Protein AF-A0A2D6N4P0-F1 (afdb_monomer_lite)

Foldseek 3Di:
DDDDDDALLVVLLVLLVVLLVLLVVVDPVVCCVVVPNDDDDPSNVVSVVLNVLSVLLNVLSVCVVVVHDDDLVSLLSNLVSSVVSCVVSVHDDDPSNVVVSVVSNVPDD

pLDDT: mean 86.98, std 12.67, range [37.09, 97.5]

Radius of gyration: 15.75 Å; chains: 1; bounding box: 46×36×37 Å

Secondary structure (DSSP, 8-state):
-PPPPPPHHHHHHHHHHHHHHHHHHHS-HHHHHHT--PPPPHHHHHHHHHHHHHHHHHHHHHHHHTTPPPPHHHHHHHHHHHHHHHHHHT----HHHHHHHHHHHHT--

Structure (mmCIF, N/CA/C/O backbone):
data_AF-A0A2D6N4P0-F1
#
_entry.id   AF-A0A2D6N4P0-F1
#
loop_
_atom_site.group_PDB
_atom_site.id
_atom_site.type_symbol
_atom_site.label_atom_id
_atom_site.label_alt_id
_atom_site.label_comp_id
_atom_site.label_asym_id
_atom_site.label_entity_id
_atom_site.label_seq_id
_atom_site.pdbx_PDB_ins_code
_atom_site.Cartn_x
_atom_site.Cartn_y
_atom_site.Cartn_z
_atom_site.occupancy
_atom_site.B_iso_or_equiv
_atom_site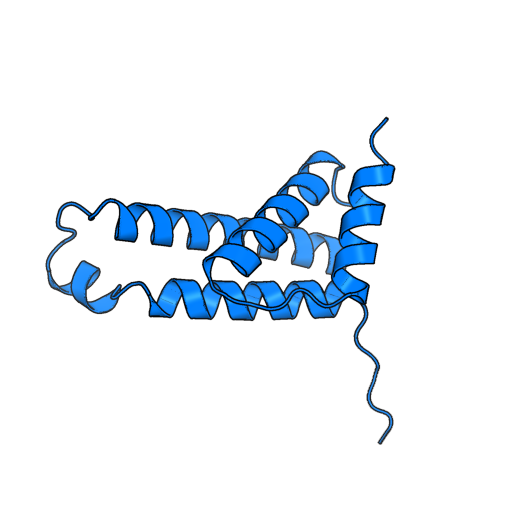.auth_seq_id
_atom_site.auth_comp_id
_atom_site.auth_asym_id
_atom_site.auth_atom_id
_atom_site.pdbx_PDB_model_num
ATOM 1 N N . MET A 1 1 ? 22.852 -22.336 -2.768 1.00 40.75 1 MET A N 1
ATOM 2 C CA . MET A 1 1 ? 21.469 -21.863 -2.951 1.00 40.75 1 MET A CA 1
ATOM 3 C C . MET A 1 1 ? 21.599 -20.412 -3.340 1.00 40.75 1 MET A C 1
ATOM 5 O O . MET A 1 1 ? 22.139 -19.657 -2.544 1.00 40.75 1 MET A O 1
ATOM 9 N N . MET A 1 2 ? 21.322 -20.081 -4.600 1.00 43.53 2 MET A N 1
ATOM 10 C CA . MET A 1 2 ? 21.274 -18.682 -5.016 1.00 43.53 2 MET A CA 1
ATOM 11 C C . MET A 1 2 ? 19.939 -18.149 -4.514 1.00 43.53 2 MET A C 1
ATOM 13 O O . MET A 1 2 ? 18.914 -18.738 -4.841 1.00 43.53 2 MET A O 1
ATOM 17 N N . SER A 1 3 ? 19.965 -17.138 -3.653 1.00 51.25 3 SER A N 1
ATOM 18 C CA . SER A 1 3 ? 18.783 -16.327 -3.386 1.00 51.25 3 SER A CA 1
ATOM 19 C C . SER A 1 3 ? 18.456 -15.636 -4.706 1.00 51.25 3 SER A C 1
ATOM 21 O O . SER A 1 3 ? 19.321 -14.939 -5.238 1.00 51.25 3 SER A O 1
ATOM 23 N N . GLU A 1 4 ? 17.294 -15.905 -5.294 1.00 61.19 4 GLU A N 1
ATOM 24 C CA . GLU A 1 4 ? 16.791 -15.041 -6.360 1.00 61.19 4 GLU A CA 1
ATOM 25 C C . GLU A 1 4 ? 16.581 -13.663 -5.721 1.00 61.19 4 GLU A C 1
ATOM 27 O O . GLU A 1 4 ? 15.880 -13.550 -4.718 1.00 61.19 4 GLU A O 1
ATOM 32 N N . GLU A 1 5 ? 17.300 -12.645 -6.203 1.00 76.31 5 GLU A N 1
ATOM 33 C CA . GLU A 1 5 ? 16.987 -11.260 -5.849 1.00 76.31 5 GLU A CA 1
ATOM 34 C C . GLU A 1 5 ? 15.602 -10.972 -6.432 1.00 76.31 5 GLU A C 1
ATOM 36 O O . GLU A 1 5 ? 15.410 -11.099 -7.645 1.00 76.31 5 GLU A O 1
ATOM 41 N N . LEU A 1 6 ? 14.646 -10.652 -5.560 1.00 77.44 6 LEU A N 1
ATOM 42 C CA . LEU A 1 6 ? 13.315 -10.215 -5.961 1.00 77.44 6 LEU A CA 1
ATOM 43 C C . LEU A 1 6 ? 13.440 -8.954 -6.819 1.00 77.44 6 LEU A C 1
ATOM 45 O O . LEU A 1 6 ? 14.352 -8.139 -6.640 1.00 77.44 6 LEU A O 1
ATOM 49 N N . SER A 1 7 ? 12.558 -8.803 -7.805 1.00 89.31 7 SER A N 1
ATOM 50 C CA . SER A 1 7 ? 12.505 -7.545 -8.535 1.00 89.31 7 SER A CA 1
ATOM 51 C C . SER A 1 7 ? 11.844 -6.474 -7.658 1.00 89.31 7 SER A C 1
ATOM 53 O O . SER A 1 7 ? 11.011 -6.801 -6.817 1.00 89.31 7 SER A O 1
ATOM 55 N N . PRO A 1 8 ? 12.104 -5.176 -7.899 1.00 90.69 8 PRO A N 1
ATOM 56 C CA . PRO A 1 8 ? 11.398 -4.107 -7.190 1.00 90.69 8 PRO A CA 1
ATOM 57 C C . PRO A 1 8 ? 9.870 -4.140 -7.352 1.00 90.69 8 PRO A C 1
ATOM 59 O O . PRO A 1 8 ? 9.167 -3.456 -6.623 1.00 90.69 8 PRO A O 1
ATOM 62 N N . LEU A 1 9 ? 9.350 -4.859 -8.354 1.00 90.75 9 LEU A N 1
ATOM 63 C CA . LEU A 1 9 ? 7.910 -5.042 -8.521 1.00 90.75 9 LEU A CA 1
ATOM 64 C C . LEU A 1 9 ? 7.384 -6.107 -7.551 1.00 90.75 9 LEU A C 1
ATOM 66 O O . LEU A 1 9 ? 6.363 -5.869 -6.919 1.00 90.75 9 LEU A O 1
ATOM 70 N N . ASP A 1 10 ? 8.118 -7.212 -7.390 1.00 92.88 10 ASP A N 1
ATOM 71 C CA . ASP A 1 10 ? 7.798 -8.271 -6.423 1.00 92.88 10 ASP A CA 1
ATOM 72 C C . ASP A 1 10 ? 7.911 -7.745 -4.980 1.00 92.88 10 ASP A C 1
ATOM 74 O O . ASP A 1 10 ? 7.058 -8.007 -4.146 1.00 92.88 10 ASP A O 1
ATOM 78 N N . GLU A 1 11 ? 8.911 -6.911 -4.683 1.00 93.81 11 GLU A N 1
ATOM 79 C CA . GLU A 1 11 ? 9.044 -6.302 -3.349 1.00 93.81 11 GLU A CA 1
ATOM 80 C C . GLU A 1 11 ? 7.921 -5.291 -3.031 1.00 93.81 11 GLU A C 1
ATOM 82 O O . GLU A 1 11 ? 7.615 -5.037 -1.866 1.00 93.81 11 GLU A O 1
ATOM 87 N N . ILE A 1 12 ? 7.319 -4.658 -4.048 1.00 94.38 12 ILE A N 1
ATOM 88 C CA . ILE A 1 12 ? 6.152 -3.781 -3.850 1.00 94.38 12 ILE A CA 1
ATOM 89 C C . ILE A 1 12 ? 4.893 -4.608 -3.582 1.00 94.38 12 ILE A C 1
ATOM 91 O O . ILE A 1 12 ? 4.063 -4.169 -2.788 1.00 94.38 12 ILE A O 1
ATOM 95 N N . ASP A 1 13 ? 4.762 -5.758 -4.238 1.00 95.12 13 ASP A N 1
ATOM 96 C CA . ASP A 1 13 ? 3.690 -6.729 -4.010 1.00 95.12 13 ASP A CA 1
ATOM 97 C C . ASP A 1 13 ? 3.705 -7.203 -2.548 1.00 95.12 13 ASP A C 1
ATOM 99 O O . ASP A 1 13 ? 2.759 -6.941 -1.803 1.00 95.12 13 ASP A O 1
ATOM 103 N N . GLU A 1 14 ? 4.852 -7.714 -2.082 1.00 94.38 14 GLU A N 1
ATOM 104 C CA . GLU A 1 14 ? 5.054 -8.131 -0.685 1.00 94.38 14 GLU A CA 1
ATOM 105 C C . GLU A 1 14 ? 4.744 -6.998 0.310 1.00 94.38 14 GLU A C 1
ATOM 107 O O . GLU A 1 14 ? 4.051 -7.196 1.309 1.00 94.38 14 GLU A O 1
ATOM 112 N N . LEU A 1 15 ? 5.184 -5.769 0.014 1.00 95.12 15 LEU A N 1
ATOM 113 C CA . LEU A 1 15 ? 4.891 -4.612 0.861 1.00 95.12 15 LEU A CA 1
ATOM 114 C C . LEU A 1 15 ? 3.385 -4.312 0.951 1.00 95.12 15 LEU A C 1
ATOM 116 O O . LEU A 1 15 ? 2.907 -3.864 1.995 1.00 95.12 15 LEU A O 1
ATOM 120 N N . ILE A 1 16 ? 2.622 -4.493 -0.127 1.00 95.38 16 ILE A N 1
ATOM 121 C CA . ILE A 1 16 ? 1.172 -4.267 -0.098 1.00 95.38 16 ILE A CA 1
ATOM 122 C C . ILE A 1 16 ? 0.464 -5.356 0.698 1.00 95.38 16 ILE A C 1
ATOM 124 O O . ILE A 1 16 ? -0.461 -5.024 1.447 1.00 95.38 16 ILE A O 1
ATOM 128 N N . GLU A 1 17 ? 0.907 -6.608 0.598 1.00 93.81 17 GLU A N 1
ATOM 129 C CA . GLU A 1 17 ? 0.404 -7.697 1.437 1.00 93.81 17 GLU A CA 1
ATOM 130 C C . GLU A 1 17 ? 0.645 -7.405 2.928 1.00 93.81 17 GLU A C 1
ATOM 132 O O . GLU A 1 17 ? -0.295 -7.473 3.733 1.00 93.81 17 GLU A O 1
ATOM 137 N N . ASP A 1 18 ? 1.861 -6.983 3.290 1.00 93.94 18 ASP A N 1
ATOM 138 C CA . ASP A 1 18 ? 2.226 -6.589 4.657 1.00 93.94 18 ASP A CA 1
ATOM 139 C C . ASP A 1 18 ? 1.362 -5.421 5.158 1.00 93.94 18 ASP A C 1
ATOM 141 O O . ASP A 1 18 ? 0.797 -5.458 6.258 1.00 93.94 18 ASP A O 1
ATOM 145 N N . LEU A 1 19 ? 1.168 -4.398 4.320 1.00 94.12 19 LEU A N 1
ATOM 146 C CA . LEU A 1 19 ? 0.288 -3.273 4.630 1.00 94.12 19 LEU A CA 1
ATOM 147 C C . LEU A 1 19 ? -1.156 -3.722 4.852 1.00 94.12 19 LEU A C 1
ATOM 149 O O . LEU A 1 19 ? -1.783 -3.316 5.833 1.00 94.12 19 LEU A O 1
ATOM 153 N N . ALA A 1 20 ? -1.705 -4.543 3.957 1.00 92.19 20 ALA A N 1
ATOM 154 C CA . ALA A 1 20 ? -3.069 -5.049 4.063 1.00 92.19 20 ALA A CA 1
ATOM 155 C C . ALA A 1 20 ? -3.265 -5.846 5.360 1.00 92.19 20 ALA A C 1
ATOM 157 O O . ALA A 1 20 ? -4.292 -5.696 6.034 1.00 92.19 20 ALA A O 1
ATOM 158 N N . PHE A 1 21 ? -2.264 -6.635 5.745 1.00 91.06 21 PHE A N 1
ATOM 159 C CA . PHE A 1 21 ? -2.249 -7.390 6.989 1.00 91.06 21 PHE A CA 1
ATOM 160 C C . PHE A 1 21 ? -2.248 -6.481 8.225 1.00 91.06 21 PHE A C 1
ATOM 162 O O . PHE A 1 21 ? -3.103 -6.634 9.105 1.00 91.06 21 PHE A O 1
ATOM 169 N N . GLU A 1 22 ? -1.374 -5.474 8.270 1.00 91.12 22 GLU A N 1
ATOM 170 C CA . GLU A 1 22 ? -1.337 -4.497 9.364 1.00 91.12 22 GLU A CA 1
ATOM 171 C C . GLU A 1 22 ? -2.637 -3.688 9.471 1.00 91.12 22 GLU A C 1
ATOM 173 O O . GLU A 1 22 ? -3.177 -3.477 10.565 1.00 91.12 22 GLU A O 1
ATOM 178 N N . ILE A 1 23 ? -3.208 -3.275 8.338 1.00 91.62 23 ILE A N 1
ATOM 179 C CA . ILE A 1 23 ? -4.503 -2.588 8.283 1.00 91.62 23 ILE A CA 1
ATOM 180 C C . ILE A 1 23 ? -5.603 -3.476 8.871 1.00 91.62 23 ILE A C 1
ATOM 182 O O . ILE A 1 23 ? -6.381 -3.014 9.717 1.00 91.62 23 ILE A O 1
ATOM 186 N N . ALA A 1 24 ? -5.656 -4.745 8.460 1.00 87.00 24 ALA A N 1
ATOM 187 C CA . ALA A 1 24 ? -6.634 -5.708 8.948 1.00 87.00 24 ALA A CA 1
ATOM 188 C C . ALA A 1 24 ? -6.486 -5.948 10.455 1.00 87.00 24 ALA A C 1
ATOM 190 O O . ALA A 1 24 ? -7.490 -5.995 11.161 1.00 87.00 24 ALA A O 1
ATOM 191 N N . HIS A 1 25 ? -5.262 -6.012 10.980 1.00 85.44 25 HIS A N 1
ATOM 192 C CA . HIS A 1 25 ? -5.017 -6.141 12.417 1.00 85.44 25 HIS A CA 1
ATOM 193 C C . HIS A 1 25 ? -5.473 -4.937 13.240 1.00 85.44 25 HIS A C 1
ATOM 195 O O . HIS A 1 25 ? -5.904 -5.101 14.385 1.00 85.44 25 HIS A O 1
ATOM 201 N N . LYS A 1 26 ? -5.437 -3.725 12.676 1.00 84.62 26 LYS A N 1
ATOM 202 C CA . LYS A 1 26 ? -6.010 -2.543 13.344 1.00 84.62 26 LYS A CA 1
ATOM 203 C C . LYS A 1 26 ? -7.536 -2.543 13.353 1.00 84.62 26 LYS A C 1
ATOM 205 O O . LYS A 1 26 ? -8.134 -1.752 14.088 1.00 84.62 26 LYS A O 1
ATOM 210 N N . LEU A 1 27 ? -8.174 -3.400 12.557 1.00 83.81 27 LEU A N 1
ATOM 211 C CA . LEU A 1 27 ? -9.617 -3.553 12.518 1.00 83.81 27 LEU A CA 1
ATOM 212 C C . LEU A 1 27 ? -10.048 -4.831 13.242 1.00 83.81 27 LEU A C 1
ATOM 214 O O . LEU A 1 27 ? -9.846 -5.942 12.764 1.00 83.81 27 LEU A O 1
ATOM 218 N N . ASP A 1 28 ? -10.770 -4.687 14.351 1.00 79.75 28 ASP A N 1
ATOM 219 C CA . ASP A 1 28 ? -11.454 -5.830 14.964 1.00 79.75 28 ASP A CA 1
ATOM 220 C C . ASP A 1 28 ? -12.719 -6.198 14.161 1.00 79.75 28 ASP A C 1
ATOM 222 O O . ASP A 1 28 ? -13.861 -5.913 14.539 1.00 79.75 28 ASP A O 1
ATOM 226 N N . TRP A 1 29 ? -12.504 -6.776 12.978 1.00 72.50 29 TRP A N 1
ATOM 227 C CA . TRP A 1 29 ? -13.558 -7.168 12.042 1.00 72.50 29 TRP A CA 1
ATOM 228 C C . TRP A 1 29 ? -14.475 -8.241 12.640 1.00 72.50 29 TRP A C 1
ATOM 230 O O . TRP A 1 29 ? -15.678 -8.261 12.370 1.00 72.50 29 TRP A O 1
ATOM 240 N N . VAL A 1 30 ? -13.921 -9.094 13.505 1.00 72.75 30 VAL A N 1
ATOM 241 C CA . VAL A 1 30 ? -14.663 -10.126 14.227 1.00 72.75 30 VAL A CA 1
ATOM 242 C C . VAL A 1 30 ? -15.682 -9.481 15.162 1.00 72.75 30 VAL A C 1
ATOM 244 O O . VAL A 1 30 ? -16.850 -9.882 15.145 1.00 72.75 30 VAL A O 1
ATOM 247 N N . ASP A 1 31 ? -15.294 -8.461 15.930 1.00 77.69 31 ASP A N 1
ATOM 248 C CA . ASP A 1 31 ? -16.235 -7.728 16.780 1.00 77.69 31 ASP A CA 1
ATOM 249 C C . ASP A 1 31 ? -17.274 -6.943 15.970 1.00 77.69 31 ASP A C 1
ATOM 251 O O . ASP A 1 31 ? -18.445 -6.915 16.362 1.00 77.69 31 ASP A O 1
ATOM 255 N N . LEU A 1 32 ? -16.904 -6.359 14.823 1.00 74.31 32 LEU A N 1
ATOM 256 C CA . LEU A 1 32 ? -17.854 -5.665 13.939 1.00 74.31 32 LEU A CA 1
ATOM 257 C C . LEU A 1 32 ? -18.943 -6.602 13.395 1.00 74.31 32 LEU A C 1
ATOM 259 O O . LEU A 1 32 ? -20.127 -6.252 13.417 1.00 74.31 32 LEU A O 1
ATOM 263 N N . VAL A 1 33 ? -18.564 -7.802 12.948 1.00 73.38 33 VAL A N 1
ATOM 264 C CA . VAL A 1 33 ? -19.505 -8.814 12.439 1.00 73.38 33 VAL A CA 1
ATOM 265 C C . VAL A 1 33 ? -20.367 -9.374 13.571 1.00 73.38 33 VAL A C 1
ATOM 267 O O . VAL A 1 33 ? -21.585 -9.489 13.425 1.00 73.38 33 VAL A O 1
ATOM 270 N N . ARG A 1 34 ? -19.768 -9.683 14.729 1.00 74.12 34 ARG A N 1
ATOM 271 C CA . ARG A 1 34 ? -20.482 -10.259 15.883 1.00 74.12 34 ARG A CA 1
ATOM 272 C C . ARG A 1 34 ? -21.508 -9.311 16.502 1.00 74.12 34 ARG A C 1
ATOM 274 O O . ARG A 1 34 ? -22.509 -9.784 17.037 1.00 74.12 34 ARG A O 1
ATOM 281 N N . ARG A 1 35 ? -21.270 -7.997 16.466 1.00 68.44 35 ARG A N 1
ATOM 282 C CA . ARG A 1 35 ? -22.121 -6.987 17.123 1.00 68.44 35 ARG A CA 1
ATOM 283 C C . ARG A 1 35 ? -23.216 -6.399 16.235 1.00 68.44 35 ARG A C 1
ATOM 285 O O . ARG A 1 35 ? -23.894 -5.487 16.696 1.00 68.44 35 ARG A O 1
ATOM 292 N N . ASN A 1 36 ? -23.429 -6.935 15.027 1.00 69.38 36 ASN A N 1
ATOM 293 C CA . ASN A 1 36 ? -24.348 -6.376 14.029 1.00 69.38 36 ASN A CA 1
ATOM 294 C C . ASN A 1 36 ? -23.930 -4.945 13.633 1.00 69.38 36 ASN A C 1
ATOM 296 O O . ASN A 1 36 ? -24.391 -3.995 14.252 1.00 69.38 36 ASN A O 1
ATOM 300 N N . LEU A 1 37 ? -23.043 -4.808 12.635 1.00 72.25 37 LEU A N 1
ATOM 301 C CA . LEU A 1 37 ? -22.571 -3.560 11.989 1.00 72.25 37 LEU A CA 1
ATOM 302 C C . LEU A 1 37 ? -23.003 -2.243 12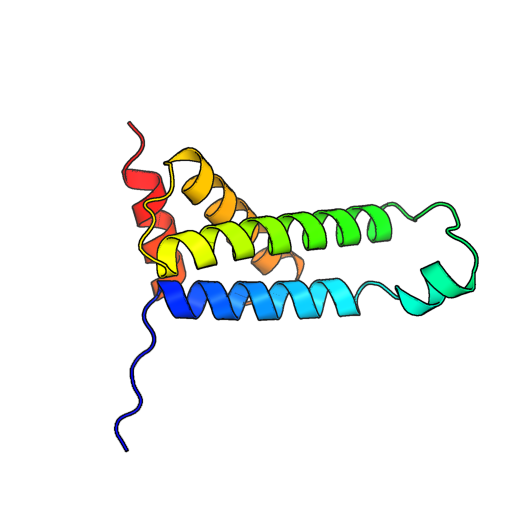.683 1.00 72.25 37 LEU A C 1
ATOM 304 O O . LEU A 1 37 ? -23.838 -1.506 12.145 1.00 72.25 37 LEU A O 1
ATOM 308 N N . PRO A 1 38 ? -22.474 -1.935 13.885 1.00 76.44 38 PRO A N 1
ATOM 309 C CA . PRO A 1 38 ? -22.736 -0.653 14.522 1.00 76.44 38 PRO A CA 1
ATOM 310 C C . PRO A 1 38 ? -22.122 0.476 13.677 1.00 76.44 38 PRO A C 1
ATOM 312 O O . PRO A 1 38 ? -21.240 0.211 12.855 1.00 76.44 38 PRO A O 1
ATOM 315 N N . PRO A 1 39 ? -22.541 1.741 13.874 1.00 82.75 39 PRO A N 1
ATOM 316 C CA . PRO A 1 39 ? -21.892 2.873 13.227 1.00 82.75 39 PRO A CA 1
ATOM 317 C C . PRO A 1 39 ? -20.388 2.833 13.492 1.00 82.75 39 PRO A C 1
ATOM 319 O O . PRO A 1 39 ? -19.952 2.726 14.641 1.00 82.75 39 PRO A O 1
ATOM 322 N N . LEU A 1 40 ? -19.610 2.882 12.419 1.00 85.62 40 LEU A N 1
ATOM 323 C CA . LEU A 1 40 ? -18.163 2.829 12.495 1.00 85.62 40 LEU A CA 1
ATOM 324 C C . LEU A 1 40 ? -17.631 4.140 13.074 1.00 85.62 40 LEU A C 1
ATOM 326 O O . LEU A 1 40 ? -18.149 5.225 12.811 1.00 85.62 40 LEU A O 1
ATOM 330 N N . THR A 1 41 ? -16.572 4.052 13.871 1.00 88.75 41 THR A N 1
ATOM 331 C CA . THR A 1 41 ? -15.808 5.249 14.233 1.00 88.75 41 THR A CA 1
ATOM 332 C C . THR A 1 41 ? -15.067 5.781 13.001 1.00 88.75 41 THR A C 1
ATOM 334 O O . THR A 1 41 ? -14.708 4.989 12.129 1.00 88.75 41 THR A O 1
ATOM 337 N N . PRO A 1 42 ? -14.728 7.083 12.943 1.00 89.94 42 PRO A N 1
ATOM 338 C CA . PRO A 1 42 ? -13.943 7.632 11.833 1.00 89.94 42 PRO A CA 1
ATOM 339 C C . PRO A 1 42 ? -12.623 6.886 11.588 1.00 89.94 42 PRO A C 1
ATOM 341 O O . PRO A 1 42 ? -12.179 6.755 10.452 1.00 89.94 42 PRO A O 1
ATOM 344 N N . 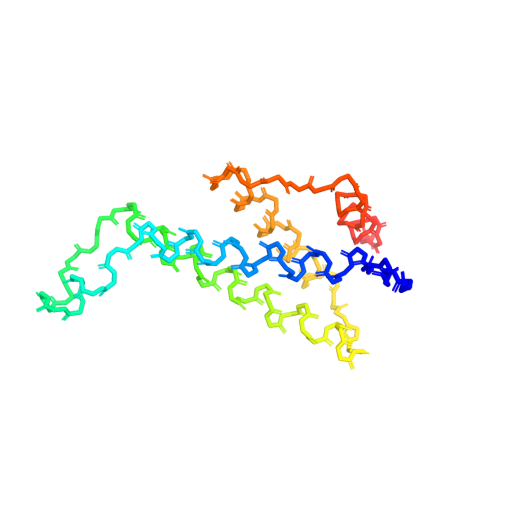VAL A 1 43 ? -12.009 6.356 12.653 1.00 89.19 43 VAL A N 1
ATOM 345 C CA . VAL A 1 43 ? -10.798 5.532 12.554 1.00 89.19 43 VAL A CA 1
ATOM 346 C C . VAL A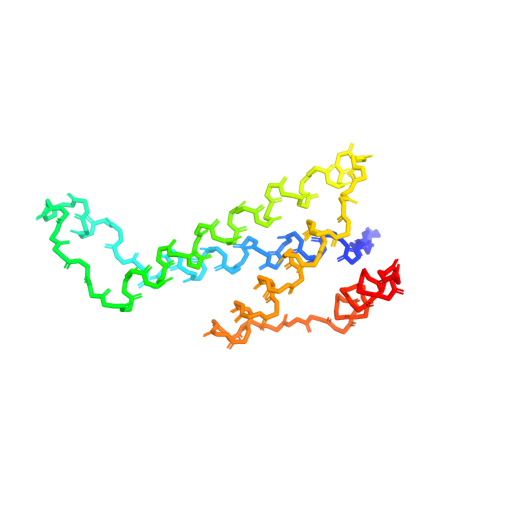 1 43 ? -11.098 4.216 11.841 1.00 89.19 43 VAL A C 1
ATOM 348 O O . VAL A 1 43 ? -10.393 3.880 10.900 1.00 89.19 43 VAL A O 1
ATOM 351 N N . GLN A 1 44 ? -12.155 3.500 12.235 1.00 88.88 44 GLN A N 1
ATOM 352 C CA . GLN A 1 44 ? -12.547 2.237 11.598 1.00 88.88 44 GLN A CA 1
ATOM 353 C C . GLN A 1 44 ? -12.990 2.429 10.144 1.00 88.88 44 GLN A C 1
ATOM 355 O O . GLN A 1 44 ? -12.626 1.623 9.292 1.00 88.88 44 GLN A O 1
ATOM 360 N N . GLU A 1 45 ? -13.741 3.494 9.844 1.00 90.50 45 GLU A N 1
ATOM 361 C CA . GLU A 1 45 ? -14.107 3.838 8.464 1.00 90.50 45 GLU A CA 1
ATOM 362 C C . GLU A 1 45 ? -12.869 4.064 7.605 1.00 90.50 45 GLU A C 1
ATOM 364 O O . GLU A 1 45 ? -12.792 3.574 6.481 1.00 90.50 45 GLU A O 1
ATOM 369 N N . GLN A 1 46 ? -11.888 4.790 8.138 1.00 93.00 46 GLN A N 1
ATOM 370 C CA . GLN A 1 46 ? -10.656 5.041 7.418 1.00 93.00 46 GLN A CA 1
ATOM 371 C C . GLN A 1 46 ? -9.818 3.768 7.260 1.00 93.00 46 GLN A C 1
ATOM 373 O O . GLN A 1 46 ? -9.323 3.533 6.168 1.00 93.00 46 GLN A O 1
ATOM 378 N N . THR A 1 47 ? -9.726 2.912 8.280 1.00 92.62 47 THR A N 1
ATOM 379 C CA . THR A 1 47 ? -9.042 1.613 8.173 1.00 92.62 47 THR A CA 1
ATOM 380 C C . THR A 1 47 ? -9.672 0.731 7.090 1.00 92.62 47 THR A C 1
ATOM 382 O O . THR A 1 47 ? -8.957 0.113 6.311 1.00 92.62 47 THR A O 1
ATOM 385 N N . LEU A 1 48 ? -11.005 0.708 6.975 1.00 90.62 48 LEU A N 1
ATOM 386 C CA . LEU A 1 48 ? -11.687 -0.015 5.893 1.00 90.62 48 LEU A CA 1
ATOM 387 C C . LEU A 1 48 ? -11.398 0.577 4.507 1.00 90.62 48 LEU A C 1
ATOM 389 O O . LEU A 1 48 ? -11.273 -0.173 3.542 1.00 90.62 48 LEU A O 1
ATOM 393 N N . ARG A 1 49 ? -11.292 1.907 4.394 1.00 93.88 49 ARG A N 1
ATOM 394 C CA . ARG A 1 49 ? -10.895 2.571 3.141 1.00 93.88 49 ARG A CA 1
ATOM 395 C C . ARG A 1 49 ? -9.457 2.240 2.768 1.00 93.88 49 ARG A C 1
ATOM 397 O O . ARG A 1 49 ? -9.202 1.922 1.617 1.00 93.88 49 ARG A O 1
ATOM 404 N N . ASP A 1 50 ? -8.552 2.270 3.739 1.00 95.62 50 ASP A N 1
ATOM 405 C CA . ASP A 1 50 ? -7.146 1.931 3.540 1.00 95.62 50 ASP A CA 1
ATOM 406 C C . ASP A 1 50 ? -7.002 0.471 3.079 1.00 95.62 50 ASP A C 1
ATOM 408 O O . ASP A 1 50 ? -6.257 0.202 2.143 1.00 95.62 50 ASP A O 1
ATOM 412 N N . MET A 1 51 ? -7.788 -0.451 3.654 1.00 93.75 51 MET A N 1
ATOM 413 C CA . MET A 1 51 ? -7.833 -1.858 3.233 1.00 93.75 51 MET A CA 1
ATOM 414 C C . MET A 1 51 ? -8.349 -2.009 1.798 1.00 93.75 51 MET A C 1
ATOM 416 O O . MET A 1 51 ? -7.790 -2.771 1.016 1.00 93.75 51 MET A O 1
ATOM 420 N N . ALA A 1 52 ? -9.411 -1.280 1.444 1.00 94.19 52 ALA A N 1
ATOM 421 C CA . ALA A 1 52 ? -9.964 -1.301 0.094 1.00 94.19 52 ALA A CA 1
ATOM 422 C C . ALA A 1 52 ? -8.976 -0.740 -0.941 1.00 94.19 52 ALA A C 1
ATOM 424 O O . ALA A 1 52 ? -8.855 -1.295 -2.029 1.00 94.19 52 ALA A O 1
ATOM 425 N N . ASP A 1 53 ? -8.261 0.332 -0.595 1.00 97.50 53 ASP A N 1
ATOM 426 C CA . ASP A 1 53 ? -7.243 0.934 -1.453 1.00 97.50 53 ASP A CA 1
ATOM 427 C C . ASP A 1 53 ? -6.025 0.009 -1.616 1.00 97.50 53 ASP A C 1
ATOM 429 O O . ASP A 1 53 ? -5.537 -0.138 -2.734 1.00 97.50 53 ASP A O 1
ATOM 433 N N . ALA A 1 54 ? -5.566 -0.643 -0.538 1.00 96.19 54 ALA A N 1
ATOM 434 C CA . ALA A 1 54 ? -4.490 -1.637 -0.586 1.00 96.19 54 ALA A CA 1
ATOM 435 C C . ALA A 1 54 ? -4.862 -2.809 -1.504 1.00 96.19 54 ALA A C 1
ATOM 437 O O . ALA A 1 54 ? -4.128 -3.101 -2.439 1.00 96.19 54 ALA A O 1
ATOM 438 N N . PHE A 1 55 ? -6.053 -3.389 -1.322 1.00 95.56 55 PHE A N 1
ATOM 439 C CA . PHE A 1 55 ? -6.554 -4.464 -2.182 1.00 95.56 55 PHE A CA 1
ATOM 440 C C . PHE A 1 55 ? -6.709 -4.024 -3.647 1.00 95.56 55 PHE A C 1
ATOM 442 O O . PHE A 1 55 ? -6.417 -4.771 -4.571 1.00 95.56 55 PHE A O 1
ATOM 449 N N . ALA A 1 56 ? -7.158 -2.795 -3.903 1.00 96.94 56 ALA A N 1
ATOM 450 C CA . ALA A 1 56 ? -7.241 -2.292 -5.271 1.00 96.94 56 ALA A CA 1
ATOM 451 C C . ALA A 1 56 ? -5.854 -2.107 -5.913 1.00 96.94 56 ALA A C 1
ATOM 453 O O . ALA A 1 56 ? -5.712 -2.325 -7.116 1.00 96.94 56 ALA A O 1
ATOM 454 N N . ALA A 1 57 ? -4.853 -1.682 -5.137 1.00 97.06 57 ALA A N 1
ATOM 455 C CA . ALA A 1 57 ? -3.481 -1.529 -5.611 1.00 97.06 57 ALA A CA 1
ATOM 456 C C . ALA A 1 57 ? -2.825 -2.888 -5.893 1.00 97.06 57 ALA A C 1
ATOM 458 O O . ALA A 1 57 ? -2.205 -3.038 -6.943 1.00 97.06 57 ALA A O 1
ATOM 459 N N . ASP A 1 58 ? -3.052 -3.863 -5.016 1.00 96.69 58 ASP A N 1
ATOM 460 C CA . ASP A 1 58 ? -2.650 -5.266 -5.151 1.00 96.69 58 ASP A CA 1
ATOM 461 C C . ASP A 1 58 ? -3.132 -5.864 -6.482 1.00 96.69 58 ASP A C 1
ATOM 463 O O . ASP A 1 58 ? -2.344 -6.185 -7.367 1.00 96.69 58 ASP A O 1
ATOM 467 N N . GLN A 1 59 ? -4.443 -5.811 -6.739 1.00 96.31 59 GLN A N 1
ATOM 468 C CA . GLN A 1 59 ? -5.019 -6.308 -7.994 1.00 96.31 59 GLN A CA 1
ATOM 469 C C . GLN A 1 59 ? -4.490 -5.598 -9.254 1.00 96.31 59 GLN A C 1
ATOM 471 O O . GLN A 1 59 ? -4.588 -6.137 -10.360 1.00 96.31 59 GLN A O 1
ATOM 476 N N . LEU A 1 60 ? -4.012 -4.355 -9.145 1.00 96.56 60 LEU A N 1
ATOM 477 C CA . LEU A 1 60 ? -3.369 -3.663 -10.263 1.00 96.56 60 LEU A CA 1
ATOM 478 C C . LEU A 1 60 ? -1.933 -4.155 -10.462 1.00 96.56 60 LEU A C 1
ATOM 480 O O . LEU A 1 60 ? -1.527 -4.343 -11.608 1.00 96.56 60 LEU A O 1
ATOM 484 N N . LEU A 1 61 ? -1.190 -4.394 -9.386 1.00 94.31 61 LEU A N 1
ATOM 485 C CA . LEU A 1 61 ? 0.163 -4.941 -9.446 1.00 94.31 61 LEU A CA 1
ATOM 486 C C . LEU A 1 61 ? 0.191 -6.373 -9.955 1.00 94.31 61 LEU A C 1
ATOM 488 O O . LEU A 1 61 ? 0.949 -6.636 -10.887 1.00 94.31 61 LEU A O 1
ATOM 492 N N . GLU A 1 62 ? -0.705 -7.237 -9.475 1.00 94.31 62 GLU A N 1
ATOM 493 C CA . GLU A 1 62 ? -0.894 -8.593 -10.008 1.00 94.31 62 GLU A CA 1
ATOM 494 C C . GLU A 1 62 ? -1.077 -8.560 -11.532 1.00 94.31 62 GLU A C 1
ATOM 496 O O . GLU A 1 62 ? -0.453 -9.311 -12.279 1.00 94.31 62 GLU A O 1
ATOM 501 N N . ARG A 1 63 ? -1.885 -7.618 -12.037 1.00 93.62 63 ARG A N 1
ATOM 502 C CA . ARG A 1 63 ? -2.087 -7.459 -13.484 1.00 93.62 63 ARG A CA 1
ATOM 503 C C . ARG A 1 63 ? -0.799 -7.079 -14.211 1.00 93.62 63 ARG A C 1
ATOM 505 O O . ARG A 1 63 ? -0.614 -7.541 -15.340 1.00 93.62 63 ARG A O 1
ATOM 512 N N . GLU 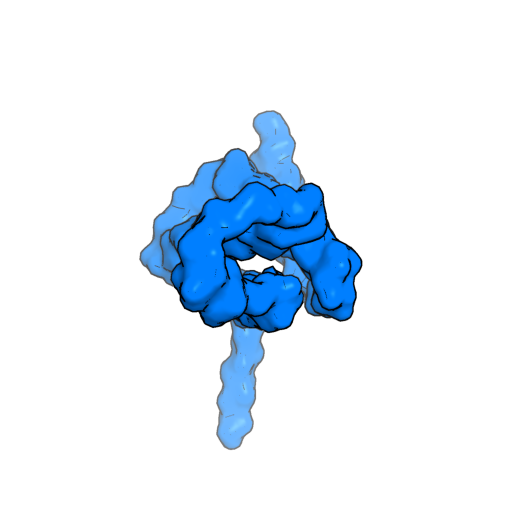A 1 64 ? 0.043 -6.227 -13.625 1.00 93.12 64 GLU A N 1
ATOM 513 C CA . GLU A 1 64 ? 1.341 -5.858 -14.206 1.00 93.12 64 GLU A CA 1
ATOM 514 C C . GLU A 1 64 ? 2.329 -7.028 -14.180 1.00 93.12 64 GLU A C 1
ATOM 516 O O . GLU A 1 64 ? 2.999 -7.263 -15.189 1.00 93.12 64 GLU A O 1
ATOM 521 N N . LEU A 1 65 ? 2.357 -7.796 -13.086 1.00 92.69 65 LEU A N 1
ATOM 522 C CA . LEU A 1 65 ? 3.136 -9.032 -12.932 1.00 92.69 65 LEU A CA 1
ATOM 523 C C . LEU A 1 65 ? 2.719 -10.103 -13.952 1.00 92.69 65 LEU A C 1
ATOM 525 O O . LEU A 1 65 ? 3.574 -10.730 -14.579 1.00 92.69 65 LEU A O 1
ATOM 529 N N . ASP A 1 66 ? 1.421 -10.211 -14.241 1.00 94.56 66 ASP A N 1
ATOM 530 C CA . ASP A 1 66 ? 0.863 -11.042 -15.319 1.00 94.56 66 ASP A CA 1
ATOM 531 C C . ASP A 1 66 ? 1.224 -10.542 -16.736 1.00 94.56 66 ASP A C 1
ATOM 533 O O . ASP A 1 66 ? 0.833 -11.135 -17.749 1.00 94.56 66 ASP A O 1
ATOM 537 N N . GLY A 1 67 ? 1.961 -9.432 -16.844 1.00 90.69 67 GLY A N 1
ATOM 538 C CA . GLY A 1 67 ? 2.433 -8.851 -18.099 1.00 90.69 67 GLY A CA 1
ATOM 539 C C . GLY A 1 67 ? 1.456 -7.871 -18.753 1.00 90.69 67 GLY A C 1
ATOM 540 O O . GLY A 1 67 ? 1.676 -7.462 -19.900 1.00 90.69 67 GLY A O 1
ATOM 541 N N . ASN A 1 68 ? 0.385 -7.462 -18.065 1.00 91.81 68 ASN A N 1
ATOM 542 C CA . ASN A 1 68 ? -0.538 -6.453 -18.580 1.00 91.81 68 ASN A CA 1
ATOM 543 C C . ASN A 1 68 ? -0.023 -5.050 -18.258 1.00 91.81 68 ASN A C 1
ATOM 545 O O . ASN A 1 68 ? 0.073 -4.651 -17.103 1.00 91.81 68 ASN A O 1
ATOM 549 N N . ALA A 1 69 ? 0.239 -4.251 -19.291 1.00 89.31 69 ALA A N 1
ATOM 550 C CA . ALA A 1 69 ? 0.674 -2.875 -19.087 1.00 89.31 69 ALA A CA 1
ATOM 551 C C . ALA A 1 69 ? -0.407 -2.047 -18.368 1.00 89.31 69 ALA A C 1
ATOM 553 O O . ALA A 1 69 ? -1.519 -1.880 -18.878 1.00 89.31 69 ALA A O 1
ATOM 554 N N . LEU A 1 70 ? -0.052 -1.484 -17.213 1.00 91.44 70 LEU A N 1
ATOM 555 C CA . LEU A 1 70 ? -0.891 -0.531 -16.495 1.00 91.44 70 LEU A CA 1
ATOM 556 C C . LEU A 1 70 ? -0.892 0.844 -17.160 1.00 91.44 70 LEU A C 1
ATOM 558 O O . LEU A 1 70 ? 0.095 1.277 -17.769 1.00 91.44 70 LEU A O 1
ATOM 562 N N . SER A 1 71 ? -2.008 1.560 -17.012 1.00 93.19 71 SER A N 1
ATOM 563 C CA . SER A 1 71 ? -2.068 2.958 -17.424 1.00 93.19 71 SER A CA 1
ATOM 564 C C . SER A 1 71 ? -1.228 3.841 -16.494 1.00 93.19 71 SER A C 1
ATOM 566 O O . SER A 1 71 ? -0.898 3.476 -15.365 1.00 93.19 71 SER A O 1
ATOM 568 N N . ALA A 1 72 ? -0.906 5.052 -16.952 1.00 91.38 72 ALA A N 1
ATOM 569 C CA . ALA A 1 72 ? -0.259 6.057 -16.110 1.00 91.38 72 ALA A CA 1
ATOM 570 C C . ALA A 1 72 ? -1.071 6.374 -14.840 1.00 91.38 72 ALA A C 1
ATOM 572 O O . ALA A 1 72 ? -0.491 6.593 -13.781 1.00 91.38 72 ALA A O 1
ATOM 573 N N . ALA A 1 73 ? -2.404 6.379 -14.947 1.00 93.56 73 ALA A N 1
ATOM 574 C CA . ALA A 1 73 ? -3.292 6.630 -13.818 1.00 93.56 73 ALA A CA 1
ATOM 575 C C . ALA A 1 73 ? -3.262 5.476 -12.805 1.00 93.56 73 ALA A C 1
ATOM 577 O O . ALA A 1 73 ? -3.181 5.735 -11.609 1.00 93.56 73 ALA A O 1
ATOM 578 N N . ASP A 1 74 ? -3.251 4.225 -13.276 1.00 95.12 74 ASP A N 1
ATOM 579 C CA . ASP A 1 74 ? -3.177 3.042 -12.407 1.00 95.12 74 ASP A CA 1
ATOM 580 C C . ASP A 1 74 ? -1.855 3.013 -11.628 1.00 95.12 74 ASP A C 1
ATOM 582 O O . ASP A 1 74 ? -1.850 2.857 -10.411 1.00 95.12 74 ASP A O 1
ATOM 586 N N . ARG A 1 75 ? -0.724 3.258 -12.304 1.00 94.56 75 ARG A N 1
ATOM 587 C CA . ARG A 1 75 ? 0.595 3.324 -11.649 1.00 94.56 75 ARG A CA 1
ATOM 588 C C . ARG A 1 75 ? 0.695 4.464 -10.642 1.00 94.56 75 ARG A C 1
ATOM 590 O O . ARG A 1 75 ? 1.297 4.306 -9.582 1.00 94.56 75 ARG A O 1
ATOM 597 N N . GLN A 1 76 ? 0.108 5.616 -10.969 1.00 94.88 76 GLN A N 1
ATOM 598 C CA . GLN A 1 76 ? 0.040 6.744 -10.045 1.00 94.88 76 GLN A CA 1
ATOM 599 C C . GLN A 1 76 ? -0.806 6.396 -8.815 1.00 94.88 76 GLN A C 1
ATOM 601 O O . GLN A 1 76 ? -0.395 6.708 -7.700 1.00 94.88 76 GLN A O 1
ATOM 606 N N . PHE A 1 77 ? -1.937 5.713 -9.004 1.00 95.69 77 PHE A N 1
ATOM 607 C CA . PHE A 1 77 ? -2.779 5.243 -7.909 1.00 95.69 77 PHE A CA 1
ATOM 608 C C . PHE A 1 77 ? -2.021 4.272 -6.995 1.00 95.69 77 PHE A C 1
ATOM 610 O O . PHE A 1 77 ? -1.930 4.531 -5.797 1.00 95.69 77 PHE A O 1
ATOM 617 N N . VAL A 1 78 ? -1.403 3.222 -7.549 1.00 96.25 78 VAL A N 1
ATOM 618 C CA . VAL A 1 78 ? -0.606 2.251 -6.774 1.00 96.25 78 VAL A CA 1
ATOM 619 C C . VAL A 1 78 ? 0.479 2.967 -5.967 1.00 96.25 78 VAL A C 1
ATOM 621 O O . VAL A 1 78 ? 0.599 2.768 -4.760 1.00 96.25 78 VAL A O 1
ATOM 624 N N . ARG A 1 79 ? 1.219 3.883 -6.601 1.00 95.44 79 ARG A N 1
ATOM 625 C CA . ARG A 1 79 ? 2.240 4.694 -5.928 1.00 95.44 79 ARG A CA 1
ATOM 626 C C . ARG A 1 79 ? 1.679 5.492 -4.753 1.00 95.44 79 ARG A C 1
ATOM 628 O O . ARG A 1 79 ? 2.303 5.542 -3.693 1.00 95.44 79 ARG A O 1
ATOM 635 N N . GLU A 1 80 ? 0.566 6.188 -4.956 1.00 95.88 80 GLU A N 1
ATOM 636 C CA . GLU A 1 80 ? -0.055 7.008 -3.915 1.00 95.88 80 GLU A CA 1
ATOM 637 C C . GLU A 1 80 ? -0.532 6.156 -2.742 1.00 95.88 80 GLU A C 1
ATOM 639 O O . GLU A 1 80 ? -0.311 6.543 -1.594 1.00 95.88 80 GLU A O 1
ATOM 644 N N . VAL A 1 81 ? -1.117 4.989 -3.020 1.00 97.06 81 VAL A N 1
ATOM 645 C CA . VAL A 1 81 ? -1.535 4.026 -1.999 1.00 97.06 81 VAL A CA 1
ATOM 646 C C . VAL A 1 81 ? -0.331 3.542 -1.197 1.00 97.06 81 VAL A C 1
ATOM 648 O O . VAL A 1 81 ? -0.331 3.725 0.019 1.00 97.06 81 VAL A O 1
ATOM 651 N N . VAL A 1 82 ? 0.711 3.023 -1.852 1.00 96.44 82 VAL A N 1
ATOM 652 C CA . VAL A 1 82 ? 1.905 2.486 -1.176 1.00 96.44 82 VAL A CA 1
ATOM 653 C C . VAL A 1 82 ? 2.547 3.537 -0.276 1.00 96.44 82 VAL A C 1
ATOM 655 O O . VAL A 1 82 ? 2.715 3.305 0.916 1.00 96.44 82 VAL A O 1
ATOM 658 N N . LEU A 1 83 ? 2.847 4.729 -0.802 1.00 95.44 83 LEU A N 1
ATOM 659 C CA . LEU A 1 83 ? 3.537 5.763 -0.022 1.00 95.44 83 LEU A CA 1
ATOM 660 C C . LEU A 1 83 ? 2.695 6.273 1.153 1.00 95.44 83 LEU A C 1
ATOM 662 O O . LEU A 1 83 ? 3.221 6.494 2.242 1.00 95.44 83 LEU A O 1
ATOM 666 N N . ARG A 1 84 ? 1.389 6.469 0.940 1.00 96.25 84 ARG A N 1
ATOM 667 C CA . ARG A 1 84 ? 0.471 6.959 1.977 1.00 96.25 84 ARG A CA 1
ATOM 668 C C . ARG A 1 84 ? 0.257 5.918 3.073 1.00 96.25 84 ARG A C 1
ATOM 670 O O . ARG A 1 84 ? 0.211 6.280 4.246 1.00 96.25 84 ARG A O 1
ATOM 677 N N . LEU A 1 85 ? 0.054 4.656 2.700 1.00 97.00 85 LEU A N 1
ATOM 678 C CA . LEU A 1 85 ? -0.226 3.590 3.659 1.00 97.00 85 LEU A CA 1
ATOM 679 C C . LEU A 1 85 ? 1.041 3.178 4.412 1.00 97.00 85 LEU A C 1
ATOM 681 O O . LEU A 1 85 ? 0.970 3.045 5.630 1.00 97.00 85 LEU A O 1
ATOM 685 N N . ALA A 1 86 ? 2.196 3.110 3.746 1.00 95.19 86 ALA A N 1
ATOM 686 C CA . ALA A 1 86 ? 3.479 2.877 4.408 1.00 95.19 86 ALA A CA 1
ATOM 687 C C . ALA A 1 86 ? 3.760 3.908 5.509 1.00 95.19 86 ALA A C 1
ATOM 689 O O . ALA A 1 86 ? 3.974 3.536 6.662 1.00 95.19 86 ALA A O 1
ATOM 690 N N . ASP A 1 87 ? 3.625 5.203 5.206 1.00 95.00 87 ASP A N 1
ATOM 691 C CA . ASP A 1 87 ? 3.786 6.272 6.202 1.00 95.00 87 ASP A CA 1
ATOM 692 C C . ASP A 1 87 ? 2.789 6.142 7.369 1.00 95.00 87 ASP A C 1
ATOM 694 O O . ASP A 1 87 ? 3.155 6.223 8.542 1.00 95.00 87 ASP A O 1
ATOM 698 N N . ARG A 1 88 ? 1.515 5.880 7.061 1.00 94.75 88 ARG A N 1
ATOM 699 C CA . ARG A 1 88 ? 0.447 5.790 8.064 1.00 94.75 88 ARG A CA 1
ATOM 700 C C . ARG A 1 88 ? 0.579 4.587 8.998 1.00 94.75 88 ARG A C 1
ATOM 702 O O . ARG A 1 88 ? 0.212 4.689 10.175 1.00 94.75 88 ARG A O 1
ATOM 709 N N . TYR A 1 89 ? 1.000 3.443 8.471 1.00 92.31 89 TYR A N 1
ATOM 710 C CA . TYR A 1 89 ? 1.064 2.185 9.216 1.00 92.31 89 TYR A CA 1
ATOM 711 C C . TYR A 1 89 ? 2.456 1.897 9.782 1.00 92.31 89 TYR A C 1
ATOM 713 O O . TYR A 1 89 ? 2.560 1.064 10.676 1.00 92.31 89 TYR A O 1
ATOM 721 N N . GLY A 1 90 ? 3.459 2.705 9.424 1.00 91.25 90 GLY A N 1
ATOM 722 C CA . GLY A 1 90 ? 4.817 2.605 9.954 1.00 91.25 90 GLY A CA 1
ATOM 723 C C . GLY A 1 90 ? 5.688 1.602 9.204 1.00 91.25 90 GLY A C 1
ATOM 724 O O . GLY A 1 90 ? 6.713 1.193 9.744 1.00 91.25 90 GLY A O 1
ATOM 725 N N . GLU A 1 91 ? 5.295 1.242 7.981 1.00 90.81 91 GLU A N 1
ATOM 726 C CA . GLU A 1 91 ? 6.046 0.331 7.122 1.00 90.81 91 GLU A CA 1
ATOM 727 C C . GLU A 1 91 ? 7.128 1.071 6.333 1.00 90.81 91 GLU A C 1
ATOM 729 O O . GLU A 1 91 ? 6.964 2.215 5.891 1.00 90.81 91 GLU A O 1
ATOM 734 N N . GLY A 1 92 ? 8.274 0.416 6.168 1.00 89.81 92 GLY A N 1
ATOM 735 C CA . GLY A 1 92 ? 9.408 0.969 5.441 1.00 89.81 92 GLY A CA 1
ATOM 736 C C . GLY A 1 92 ? 9.288 0.714 3.943 1.00 89.81 92 GLY A C 1
ATOM 737 O O . GLY A 1 92 ? 9.294 -0.429 3.513 1.00 89.81 92 GLY A O 1
ATOM 738 N N . VAL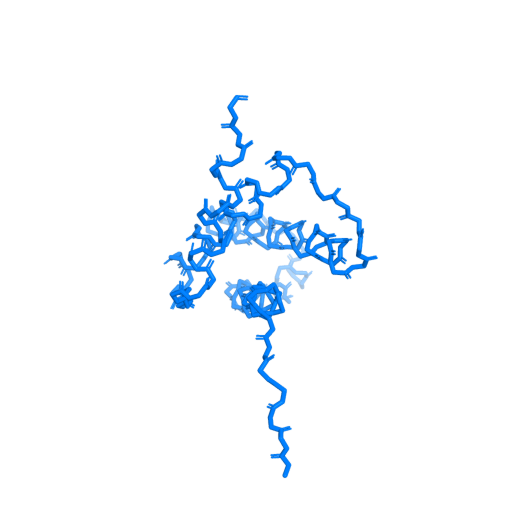 A 1 93 ? 9.278 1.771 3.126 1.00 91.94 93 VAL A N 1
ATOM 739 C CA . VAL A 1 93 ? 9.450 1.607 1.673 1.00 91.94 93 VAL A CA 1
ATOM 740 C C . VAL A 1 93 ? 10.937 1.549 1.356 1.00 91.94 93 VAL A C 1
ATOM 742 O O . VAL A 1 93 ? 11.651 2.543 1.542 1.00 91.94 93 VAL A O 1
ATOM 745 N N . GLU A 1 94 ? 11.404 0.413 0.848 1.00 91.69 94 GLU A N 1
ATOM 746 C CA . GLU A 1 94 ? 12.794 0.245 0.440 1.00 91.69 94 GLU A CA 1
ATOM 747 C C . GLU A 1 94 ? 13.224 1.258 -0.626 1.00 91.69 94 GLU A C 1
ATOM 749 O O . GLU A 1 94 ? 12.441 1.717 -1.460 1.00 91.69 94 GLU A O 1
ATOM 754 N N . LYS A 1 95 ? 14.514 1.611 -0.636 1.00 89.00 95 LYS A N 1
ATOM 755 C CA . LYS A 1 95 ? 15.046 2.612 -1.571 1.00 89.00 95 LYS A CA 1
ATOM 756 C C . LYS A 1 95 ? 14.882 2.185 -3.035 1.00 89.00 95 LYS A C 1
ATOM 758 O O . LYS A 1 95 ? 14.648 3.046 -3.884 1.00 89.00 95 LYS A O 1
ATOM 763 N N . ALA A 1 96 ? 15.025 0.893 -3.335 1.00 85.94 96 ALA A N 1
ATOM 764 C CA . ALA A 1 96 ? 14.813 0.359 -4.679 1.00 85.94 96 ALA A CA 1
ATOM 765 C C . ALA A 1 96 ? 13.359 0.581 -5.131 1.00 85.94 96 ALA A C 1
ATOM 767 O O . ALA A 1 96 ? 13.133 1.139 -6.210 1.00 85.94 96 ALA A O 1
ATOM 768 N N . ASN A 1 97 ? 12.401 0.293 -4.249 1.00 92.38 97 ASN A N 1
ATOM 769 C CA . ASN A 1 97 ? 10.970 0.500 -4.475 1.00 92.38 97 ASN A CA 1
ATOM 770 C C . ASN A 1 97 ? 10.625 1.983 -4.609 1.00 92.38 97 ASN A C 1
ATOM 772 O O . ASN A 1 97 ? 9.931 2.368 -5.546 1.00 92.38 97 ASN A O 1
ATOM 776 N N . GLN A 1 98 ? 11.191 2.857 -3.769 1.00 90.94 98 GLN A N 1
ATOM 777 C CA . GLN A 1 98 ? 11.024 4.311 -3.908 1.00 90.94 98 GLN A CA 1
ATOM 778 C C . GLN A 1 98 ? 11.467 4.803 -5.293 1.00 90.94 98 GLN A C 1
ATOM 780 O O . GLN A 1 98 ? 10.723 5.514 -5.968 1.00 90.94 98 GLN A O 1
ATOM 785 N N . GLN A 1 99 ? 12.648 4.385 -5.755 1.00 90.50 99 GLN A N 1
ATOM 786 C CA . GLN A 1 99 ? 13.152 4.757 -7.080 1.00 90.50 99 GLN A CA 1
ATOM 787 C C . GLN A 1 99 ? 12.286 4.196 -8.211 1.00 90.50 99 GLN A C 1
ATOM 789 O O . GLN A 1 99 ? 12.117 4.842 -9.247 1.00 90.50 99 GLN A O 1
ATOM 794 N N . PHE A 1 100 ? 11.756 2.987 -8.043 1.00 91.25 100 PHE A N 1
ATOM 795 C CA . PHE A 1 100 ? 10.862 2.369 -9.013 1.00 91.25 100 PHE A CA 1
ATOM 796 C C . PHE A 1 100 ? 9.528 3.124 -9.115 1.00 91.25 100 PHE A C 1
ATOM 798 O O . PHE A 1 100 ? 9.134 3.535 -10.209 1.00 91.25 100 PHE A O 1
ATOM 805 N N . LEU A 1 101 ? 8.910 3.438 -7.976 1.00 91.38 101 LEU A N 1
ATOM 806 C CA . LEU A 1 101 ? 7.702 4.259 -7.887 1.00 91.38 101 LEU A CA 1
ATOM 807 C C . LEU A 1 101 ? 7.912 5.669 -8.469 1.00 91.38 101 LEU A C 1
ATOM 809 O O . LEU A 1 101 ? 7.037 6.218 -9.140 1.00 91.38 101 LEU A O 1
ATOM 813 N N . GLU A 1 102 ? 9.081 6.278 -8.267 1.00 88.69 102 GLU A N 1
ATOM 814 C CA . GLU A 1 102 ? 9.424 7.564 -8.886 1.00 88.69 102 GLU A CA 1
ATOM 815 C C . GLU A 1 102 ? 9.512 7.471 -10.417 1.00 88.69 102 GLU A C 1
ATOM 817 O O . GLU A 1 102 ? 8.998 8.351 -11.117 1.00 88.69 102 GLU A O 1
ATOM 822 N N . LYS A 1 103 ? 10.091 6.394 -10.967 1.00 86.94 103 LYS A N 1
ATOM 823 C CA . LYS A 1 103 ? 10.151 6.186 -12.426 1.00 86.94 103 LYS A CA 1
ATOM 824 C C . LYS A 1 103 ? 8.760 6.135 -13.051 1.00 86.94 103 LYS A C 1
ATOM 826 O O . LYS A 1 103 ? 8.566 6.751 -14.101 1.00 86.94 103 LYS A O 1
ATOM 831 N N . TRP A 1 104 ? 7.798 5.480 -12.404 1.00 83.56 104 TRP A N 1
ATOM 832 C CA . TRP A 1 104 ? 6.404 5.439 -12.861 1.00 83.56 104 TRP A CA 1
ATOM 833 C C . TRP A 1 104 ? 5.776 6.829 -12.996 1.00 83.56 104 TRP A C 1
ATOM 835 O O . TRP A 1 104 ? 5.045 7.078 -13.953 1.00 83.56 104 TRP A O 1
ATOM 845 N N . SER A 1 105 ? 6.134 7.765 -12.114 1.00 74.75 105 SER A N 1
ATOM 846 C CA . SER A 1 105 ? 5.643 9.148 -12.181 1.00 74.75 105 SER A CA 1
ATOM 847 C C . SER A 1 105 ? 6.305 9.988 -13.287 1.00 74.75 105 SER A C 1
ATOM 849 O O . SER A 1 105 ? 5.697 10.907 -13.831 1.00 74.75 105 SER A O 1
ATOM 851 N N . SER A 1 106 ? 7.541 9.657 -13.676 1.00 66.00 106 SER A N 1
ATOM 852 C CA . SER A 1 106 ? 8.327 10.431 -14.652 1.00 66.00 106 SER A CA 1
ATOM 853 C C . SER A 1 106 ? 7.885 10.265 -16.117 1.00 66.00 106 SER A C 1
ATOM 855 O O . SER A 1 106 ? 8.286 11.051 -16.978 1.00 66.00 106 SER A O 1
ATOM 857 N N . GLY A 1 107 ? 7.055 9.255 -16.404 1.00 54.03 107 GLY A N 1
ATOM 858 C CA . GLY A 1 107 ? 6.529 8.946 -17.740 1.00 54.03 107 GLY A CA 1
ATOM 859 C C . GLY A 1 107 ? 5.247 9.694 -18.124 1.00 54.03 107 GLY A C 1
ATOM 860 O O . GLY A 1 107 ? 4.775 9.532 -19.248 1.00 54.03 107 GLY A O 1
ATOM 861 N N . VAL A 1 108 ? 4.682 10.499 -17.220 1.00 47.91 108 VAL A N 1
ATOM 862 C CA . VAL A 1 108 ? 3.450 11.268 -17.444 1.00 47.91 108 VAL A CA 1
ATOM 863 C C . VAL A 1 108 ? 3.828 12.703 -17.816 1.00 47.91 108 VAL A C 1
ATOM 865 O O . VAL A 1 108 ? 4.193 13.503 -16.957 1.00 47.91 108 VAL A O 1
ATOM 868 N N . LYS A 1 109 ? 3.789 13.021 -19.112 1.00 37.09 109 LYS A N 1
ATOM 869 C CA . LYS A 1 109 ? 3.873 14.389 -19.645 1.00 37.09 109 LYS A CA 1
ATOM 870 C C . LYS A 1 109 ? 2.641 14.704 -20.471 1.00 37.09 109 LYS A C 1
ATOM 872 O O . LYS A 1 109 ? 2.219 13.808 -21.233 1.00 37.09 109 LYS A O 1
#

Sequence (109 aa):
MMSEELSPLDEIDELIEDLAFEIAHKLDWVDLVRRNLPPLTPVQEQTLRDMADAFAADQLLERELDGNALSAADRQFVREVVLRLADRYGEGVEKANQQFLEKWSSGVK